Protein AF-A0A2U1NJF7-F1 (afdb_monomer_lite)

Organism: Artemisia annua (NCBI:txid35608)

Radius of gyration: 22.28 Å; chains: 1; bounding box: 37×36×73 Å

Secondary structure (DSSP, 8-state):
--TT-EETTEESS--S-HHHHHHHHHHHHHHHHHHS-GGG--HHHHHHHIIIIITHHHHHHHHHSPPPHHHHHHHHHHHHHHHHT--TT------SS--HHHHHHHHHHHHHHTT--------

Sequence (123 aa):
MDSKAKYLGLPSVYGKHKGEFFAFLLEKVLLKMQGWKQKLLSQAGREILIKSVIQAIPNYAMQCYLLPKNLLNKLMAYVRRFFWGGDSHELAKKGPHPSWLWSSILHGRDLLLQGVRWQVGNE

Foldseek 3Di:
DPQQDDDPNQRPDPDPPLVVSLVVLLVVLVVVLVVDPLVPDDLVRLVCCCVPPVVVSVVVVVVVDDDDPVSVVVSVVVSVCSSVSDPPDPDDDDPPDDDPVVVVVVVVVVCVVVVDPDDPDDD

Structure (mmCIF, N/CA/C/O backbone):
data_AF-A0A2U1NJF7-F1
#
_entry.id   AF-A0A2U1NJF7-F1
#
loop_
_atom_site.group_PDB
_atom_site.id
_atom_site.type_symbol
_atom_site.label_atom_id
_atom_site.label_alt_id
_atom_site.label_comp_id
_atom_site.label_asym_id
_atom_site.label_entity_id
_atom_site.label_seq_id
_atom_site.pdbx_PDB_ins_code
_atom_site.Cartn_x
_atom_site.Cartn_y
_atom_site.Cartn_z
_atom_site.occupancy
_atom_site.B_iso_or_equiv
_atom_site.auth_seq_id
_atom_site.auth_comp_id
_atom_site.auth_asym_id
_atom_site.auth_atom_id
_atom_site.pdbx_PDB_model_num
ATOM 1 N N . MET A 1 1 ? -15.162 10.317 29.263 1.00 44.97 1 MET A N 1
ATOM 2 C CA . MET A 1 1 ? -13.849 9.936 28.698 1.00 44.97 1 MET A CA 1
ATOM 3 C C . MET A 1 1 ? -13.900 10.197 27.209 1.00 44.97 1 MET A C 1
ATOM 5 O O . MET A 1 1 ? -14.846 9.755 26.571 1.00 44.97 1 MET A O 1
ATOM 9 N N . ASP A 1 2 ? -12.962 10.986 26.699 1.00 42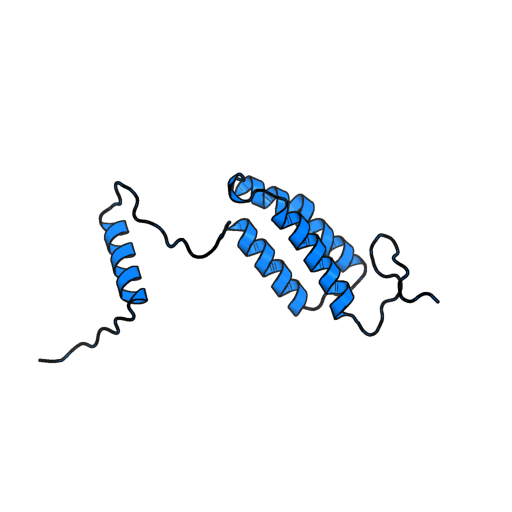.84 2 ASP A N 1
ATOM 10 C CA . ASP A 1 2 ? -12.996 11.501 25.332 1.00 42.84 2 ASP A CA 1
ATOM 11 C C . ASP A 1 2 ? -12.886 10.354 24.312 1.00 42.84 2 ASP A C 1
ATOM 13 O O . ASP A 1 2 ? -11.855 9.686 24.198 1.00 42.84 2 ASP A O 1
ATOM 17 N N . SER A 1 3 ? -13.972 10.087 23.58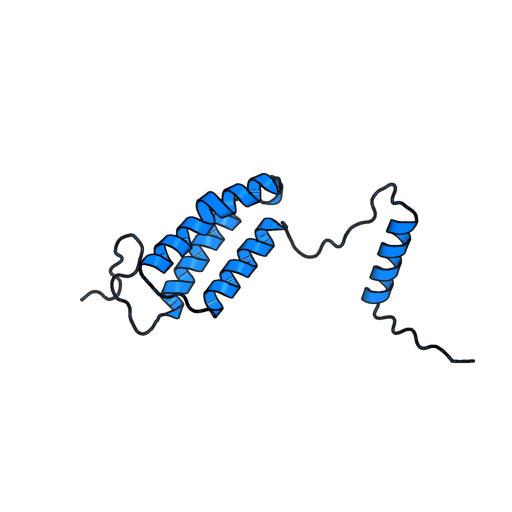6 1.00 53.56 3 SER A N 1
ATOM 18 C CA . SER A 1 3 ? -14.105 8.973 22.635 1.00 53.56 3 SER A CA 1
ATOM 19 C C . SER A 1 3 ? -13.161 9.071 21.426 1.00 53.56 3 SER A C 1
ATOM 21 O O . SER A 1 3 ? -13.129 8.160 20.601 1.00 53.56 3 SER A O 1
ATOM 23 N N . LYS A 1 4 ? -12.392 10.165 21.305 1.00 60.38 4 LYS A N 1
ATOM 24 C CA . LYS A 1 4 ? -11.433 10.435 20.220 1.00 60.38 4 LYS A CA 1
ATOM 25 C C . LYS A 1 4 ? -9.956 10.342 20.620 1.00 60.38 4 LYS A C 1
ATOM 27 O O . LYS A 1 4 ? -9.100 10.598 19.772 1.00 60.38 4 LYS A O 1
ATOM 32 N N . ALA A 1 5 ? -9.627 9.972 21.859 1.00 68.56 5 ALA A N 1
ATOM 33 C CA . ALA A 1 5 ? -8.232 9.858 22.282 1.00 68.56 5 ALA A CA 1
ATOM 34 C C . ALA A 1 5 ? -7.475 8.819 21.427 1.00 68.56 5 ALA A C 1
ATOM 36 O O . ALA A 1 5 ? -7.868 7.653 21.357 1.00 68.56 5 ALA A O 1
ATOM 37 N N . LYS A 1 6 ? -6.391 9.235 20.758 1.00 68.00 6 LYS A N 1
ATOM 38 C CA . LYS A 1 6 ? -5.489 8.353 19.997 1.00 68.00 6 LYS A CA 1
ATOM 39 C C . LYS A 1 6 ? -4.236 8.089 20.822 1.00 68.00 6 LYS A C 1
ATOM 41 O O . LYS A 1 6 ? -3.556 9.031 21.212 1.00 68.00 6 LYS A O 1
ATOM 46 N N . TYR A 1 7 ? -3.905 6.822 21.028 1.00 73.12 7 TYR A N 1
ATOM 47 C CA . TYR A 1 7 ? -2.657 6.393 21.640 1.00 73.12 7 TYR A CA 1
ATOM 48 C C . TYR A 1 7 ? -1.786 5.719 20.579 1.00 73.12 7 TYR A C 1
ATOM 50 O O . TYR A 1 7 ? -2.242 4.818 19.880 1.00 73.12 7 TYR A O 1
ATOM 58 N N . LEU A 1 8 ? -0.556 6.213 20.388 1.00 74.75 8 LEU A N 1
ATOM 59 C CA . LEU A 1 8 ? 0.378 5.715 19.361 1.00 74.75 8 LEU A CA 1
ATOM 60 C C . LEU A 1 8 ? -0.225 5.672 17.938 1.00 74.75 8 LEU A C 1
ATOM 62 O O . LEU A 1 8 ? 0.112 4.837 17.101 1.00 74.75 8 LEU A O 1
ATOM 66 N N . GLY A 1 9 ? -1.146 6.598 17.650 1.00 69.50 9 GLY A N 1
ATOM 67 C CA . GLY A 1 9 ? -1.835 6.689 16.361 1.00 69.50 9 GLY A CA 1
ATOM 68 C C . GLY A 1 9 ? -3.002 5.712 16.171 1.00 69.50 9 GLY A C 1
ATOM 69 O O . GLY A 1 9 ? -3.619 5.748 15.105 1.00 69.50 9 GLY A O 1
ATOM 70 N N . LEU A 1 10 ? -3.334 4.903 17.181 1.00 70.19 10 LEU A N 1
ATOM 71 C CA . LEU A 1 10 ? -4.499 4.020 17.219 1.00 70.19 10 LEU A CA 1
ATOM 72 C C . LEU A 1 10 ? -5.537 4.582 18.213 1.00 70.19 10 LEU A C 1
ATOM 74 O O . LEU A 1 10 ? -5.166 5.053 19.286 1.00 70.19 10 LEU A O 1
ATOM 78 N N . PRO A 1 11 ? -6.836 4.608 17.877 1.00 69.19 11 PRO A N 1
ATOM 79 C CA . PRO A 1 11 ? -7.890 4.945 18.831 1.00 69.19 11 PRO A CA 1
ATOM 80 C C . PRO A 1 11 ? -7.787 4.134 20.130 1.00 69.19 11 PRO A C 1
ATOM 82 O O . PRO A 1 11 ? -7.812 2.908 20.105 1.00 69.19 11 PRO A O 1
ATOM 85 N N . SER A 1 12 ? -7.689 4.840 21.257 1.00 65.88 12 SER A N 1
ATOM 86 C CA . SER A 1 12 ? -7.572 4.266 22.604 1.00 65.88 12 SER A CA 1
ATOM 87 C C . SER A 1 12 ? -8.851 3.527 23.023 1.00 65.88 12 SER A C 1
ATOM 89 O O . SER A 1 12 ? -8.807 2.546 23.759 1.00 65.88 12 S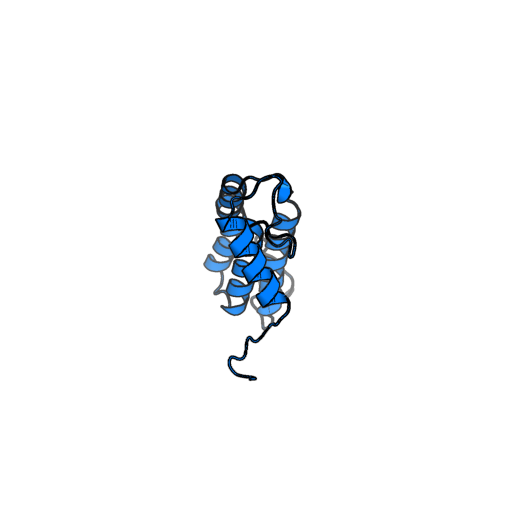ER A O 1
ATOM 91 N N . VAL A 1 13 ? -10.006 3.949 22.492 1.00 61.06 13 VAL A N 1
ATOM 92 C CA . VAL A 1 13 ? -11.304 3.324 22.765 1.00 61.06 13 VAL A CA 1
ATOM 93 C C . VAL A 1 13 ? -11.722 2.440 21.590 1.00 61.06 13 VAL A C 1
ATOM 95 O O . VAL A 1 13 ? -12.070 2.924 20.512 1.00 61.06 13 VAL A O 1
ATOM 98 N N . TYR A 1 14 ? -11.726 1.126 21.811 1.00 57.69 14 TYR A N 1
ATOM 99 C CA . TYR A 1 14 ? -12.257 0.139 20.871 1.00 57.69 14 TYR A CA 1
ATOM 100 C C . TYR A 1 14 ? -13.784 0.030 21.045 1.00 57.69 14 TYR A C 1
ATOM 102 O O . TYR A 1 14 ? -14.277 -0.695 21.905 1.00 57.69 14 TYR A O 1
ATOM 110 N N . GLY A 1 15 ? -14.538 0.822 20.274 1.00 61.66 15 GLY A N 1
ATOM 111 C CA . GLY A 1 15 ? -16.004 0.926 20.361 1.00 61.66 15 GLY A CA 1
ATOM 112 C C . GLY A 1 15 ? -16.780 0.202 19.246 1.00 61.66 15 GLY A C 1
ATOM 113 O O . GLY A 1 15 ? -16.229 -0.573 18.465 1.00 61.66 15 GLY A O 1
ATOM 114 N N . LYS A 1 16 ? -18.086 0.500 19.135 1.00 57.06 16 LYS A N 1
ATOM 115 C CA . LYS A 1 16 ? -19.027 -0.083 18.145 1.00 57.06 16 LYS A CA 1
ATOM 116 C C . LYS A 1 16 ? -18.632 0.160 16.671 1.00 57.06 16 LYS A C 1
ATOM 118 O O . LYS A 1 16 ? -19.059 -0.589 15.797 1.00 57.06 16 LYS A O 1
ATOM 123 N N . HIS A 1 17 ? -17.763 1.133 16.391 1.00 59.84 17 HIS A N 1
ATOM 124 C CA . HIS A 1 17 ? -17.358 1.553 15.042 1.00 59.84 17 HIS A CA 1
ATOM 125 C C . HIS A 1 17 ? -16.076 0.859 14.551 1.00 59.84 17 HIS A C 1
ATOM 127 O O . HIS A 1 17 ? -15.123 1.506 14.116 1.00 59.84 17 HIS A O 1
ATOM 133 N N . LYS A 1 18 ? -16.043 -0.483 14.585 1.00 62.88 18 LYS A N 1
ATOM 134 C CA . LYS A 1 18 ? -14.886 -1.270 14.105 1.00 62.88 18 LYS A CA 1
ATOM 135 C C . LYS A 1 18 ? -14.491 -0.890 12.670 1.00 62.88 18 LYS A C 1
ATOM 137 O O . LYS A 1 18 ? -13.310 -0.809 12.361 1.00 62.88 18 LYS A O 1
ATOM 142 N N . GLY A 1 19 ? -15.466 -0.606 11.802 1.00 63.62 19 GLY A N 1
ATOM 143 C CA . GLY A 1 19 ? -15.225 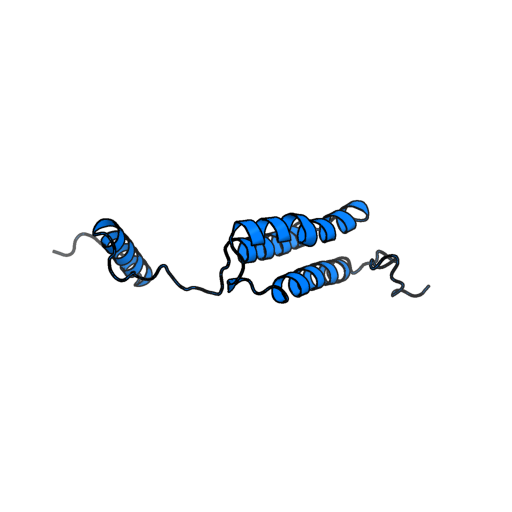-0.237 10.402 1.00 63.62 19 GLY A CA 1
ATOM 144 C C . GLY A 1 19 ? -14.442 1.067 10.209 1.00 63.62 19 GLY A C 1
ATOM 145 O O . GLY A 1 19 ? -13.573 1.118 9.343 1.00 63.62 19 GLY A O 1
ATOM 146 N N . GLU A 1 20 ? -14.692 2.090 11.028 1.00 66.44 20 GLU A N 1
ATOM 147 C CA . GLU A 1 20 ? -14.060 3.414 10.894 1.00 66.44 20 GLU A CA 1
ATOM 148 C C . GLU A 1 20 ? -12.586 3.396 11.315 1.00 66.44 20 GLU A C 1
ATOM 150 O O . GLU A 1 20 ? -11.734 3.962 10.630 1.00 66.44 20 GLU A O 1
ATOM 155 N N . PHE A 1 21 ? -12.260 2.662 12.386 1.00 67.06 21 PHE A N 1
ATOM 156 C CA . PHE A 1 21 ? -10.875 2.425 12.812 1.00 67.06 21 PHE A CA 1
ATOM 157 C C . PHE A 1 21 ? -10.041 1.817 11.677 1.00 67.06 21 PHE A C 1
ATOM 159 O O . PHE A 1 21 ? -8.914 2.227 11.396 1.00 67.06 21 PHE A O 1
ATOM 166 N N . PHE A 1 22 ? -10.619 0.830 10.998 1.00 73.69 22 PHE A N 1
ATOM 167 C CA . PHE A 1 22 ? -9.951 0.099 9.936 1.00 73.69 22 PHE A CA 1
ATOM 168 C C . PHE A 1 22 ? -9.924 0.862 8.604 1.00 73.69 22 PHE A C 1
ATOM 170 O O . PHE A 1 22 ? -8.980 0.699 7.827 1.00 73.69 22 PHE A O 1
ATOM 177 N N . ALA A 1 23 ? -10.901 1.739 8.358 1.00 79.88 23 ALA A N 1
ATOM 178 C CA . ALA A 1 23 ? -10.887 2.660 7.225 1.00 79.88 23 ALA A CA 1
ATOM 179 C C . ALA A 1 23 ? -9.679 3.609 7.288 1.00 79.88 23 ALA A C 1
ATOM 181 O O . ALA A 1 23 ? -8.996 3.786 6.282 1.00 79.88 23 ALA A O 1
ATOM 182 N N . PHE A 1 24 ? -9.340 4.112 8.479 1.00 80.69 24 PHE A N 1
ATOM 183 C CA . PHE A 1 24 ? -8.152 4.947 8.682 1.00 80.69 24 PHE A CA 1
ATOM 184 C C . PHE A 1 24 ? -6.835 4.222 8.341 1.00 80.69 24 PHE A C 1
ATOM 186 O O . PHE A 1 24 ? -5.923 4.816 7.764 1.00 80.69 24 PHE A O 1
ATOM 193 N N . LEU A 1 25 ? -6.715 2.924 8.657 1.00 83.25 25 LEU A N 1
ATOM 194 C CA . LEU A 1 25 ? -5.530 2.138 8.279 1.00 83.25 25 LEU A CA 1
ATOM 195 C C . LEU A 1 25 ? -5.410 1.980 6.760 1.00 83.25 25 LEU A C 1
ATOM 197 O O . LEU A 1 25 ? -4.314 2.125 6.216 1.00 83.25 25 LEU A O 1
ATOM 201 N N . LEU A 1 26 ? -6.526 1.704 6.079 1.00 85.00 26 LEU A N 1
ATOM 202 C CA . LEU A 1 26 ? -6.555 1.642 4.618 1.00 85.00 26 LEU A CA 1
ATOM 203 C C . LEU A 1 26 ? -6.154 2.978 3.997 1.00 85.00 26 LEU A C 1
ATOM 205 O O . LEU A 1 26 ? -5.331 2.997 3.088 1.00 85.00 26 LEU A O 1
ATOM 209 N N . GLU A 1 27 ? -6.696 4.083 4.500 1.00 88.25 27 GLU A N 1
ATOM 210 C CA . GLU A 1 27 ? -6.384 5.426 4.016 1.00 88.25 27 GLU A CA 1
ATOM 211 C C . GLU A 1 27 ? -4.890 5.741 4.150 1.00 88.25 27 GLU A C 1
ATOM 213 O O . GLU A 1 27 ? -4.255 6.162 3.185 1.00 88.25 27 GLU A O 1
ATOM 218 N N . LYS A 1 28 ? -4.283 5.439 5.305 1.00 87.38 28 LYS A N 1
ATOM 219 C CA . LYS A 1 28 ? -2.836 5.597 5.508 1.00 87.38 28 LYS A CA 1
ATOM 220 C C . LYS A 1 28 ? -2.003 4.810 4.500 1.00 87.38 28 LYS A C 1
ATOM 222 O O . LYS A 1 28 ? -1.023 5.339 3.975 1.00 87.38 28 LYS A O 1
ATOM 227 N N . VAL A 1 29 ? -2.368 3.552 4.251 1.00 88.88 29 VAL A N 1
ATOM 228 C CA . VAL A 1 29 ? -1.683 2.711 3.262 1.00 88.88 29 VAL A CA 1
ATOM 229 C C . VAL A 1 29 ? -1.831 3.315 1.868 1.00 88.88 29 VAL A C 1
ATOM 231 O O . VAL A 1 29 ? -0.835 3.483 1.169 1.00 88.88 29 VAL A O 1
ATOM 234 N N . LEU A 1 30 ? -3.044 3.713 1.484 1.00 87.62 30 LEU A N 1
ATOM 235 C CA . LEU A 1 30 ? -3.318 4.309 0.178 1.00 87.62 30 LEU A CA 1
ATOM 236 C C . LEU A 1 30 ? -2.542 5.604 -0.048 1.00 87.62 30 LEU A C 1
ATOM 238 O O . LEU A 1 30 ? -1.921 5.747 -1.096 1.00 87.62 30 LEU A O 1
ATOM 242 N N . LEU A 1 31 ? -2.504 6.501 0.938 1.00 89.62 31 LEU A N 1
ATOM 243 C CA . LEU A 1 31 ? -1.743 7.749 0.858 1.00 89.62 31 LEU A CA 1
ATOM 244 C C . LEU A 1 31 ? -0.248 7.489 0.632 1.00 89.62 31 LEU A C 1
ATOM 246 O O . LEU A 1 31 ? 0.381 8.157 -0.188 1.00 89.62 31 LEU A O 1
ATOM 250 N N . LYS A 1 32 ? 0.329 6.482 1.303 1.00 88.62 32 LYS A N 1
ATOM 251 C CA . LYS A 1 32 ? 1.728 6.082 1.073 1.00 88.62 32 LYS A CA 1
ATOM 252 C C . LYS A 1 32 ? 1.936 5.535 -0.339 1.00 88.62 32 LYS A C 1
ATOM 254 O O . LYS A 1 32 ? 2.888 5.930 -1.004 1.00 88.62 32 LYS A O 1
ATOM 259 N N . MET A 1 33 ? 1.030 4.681 -0.813 1.00 86.06 33 MET A N 1
ATOM 260 C CA . MET A 1 33 ? 1.120 4.065 -2.141 1.00 86.06 33 MET A CA 1
ATOM 261 C C . MET A 1 33 ? 0.897 5.056 -3.291 1.00 86.06 33 MET A C 1
ATOM 263 O O . MET A 1 33 ? 1.494 4.887 -4.353 1.00 86.06 33 MET A O 1
ATOM 267 N N . GLN A 1 34 ? 0.044 6.065 -3.095 1.00 83.56 34 GLN A N 1
ATOM 268 C CA . GLN A 1 34 ? -0.208 7.149 -4.052 1.00 83.56 34 GLN A CA 1
ATOM 269 C C . GLN A 1 34 ? 0.950 8.150 -4.106 1.00 83.56 34 GLN A C 1
ATOM 271 O O . GLN A 1 34 ? 1.263 8.661 -5.176 1.00 83.56 34 GLN A O 1
ATOM 276 N N . GLY A 1 35 ? 1.616 8.403 -2.973 1.00 83.38 35 GLY A N 1
ATOM 277 C CA . GLY A 1 35 ? 2.793 9.273 -2.921 1.00 83.38 35 GLY A CA 1
ATOM 278 C C . GLY A 1 35 ? 4.003 8.725 -3.687 1.00 83.38 35 GLY A C 1
ATOM 279 O O . GLY A 1 35 ? 4.913 9.476 -4.034 1.00 83.38 35 GLY A O 1
ATOM 280 N N . TRP A 1 36 ? 4.027 7.425 -3.987 1.00 85.06 36 TRP A N 1
ATOM 281 C CA . TRP A 1 36 ? 5.091 6.815 -4.776 1.00 85.06 36 TRP A CA 1
ATOM 282 C C . TRP A 1 36 ? 4.783 6.869 -6.271 1.00 85.06 36 TRP A C 1
ATOM 284 O O . TRP A 1 36 ? 3.741 6.402 -6.730 1.00 85.06 36 TRP A O 1
ATOM 294 N N . LYS A 1 37 ? 5.740 7.369 -7.063 1.00 73.06 37 LYS A N 1
ATOM 295 C CA . LYS A 1 37 ? 5.671 7.341 -8.530 1.00 73.06 37 LYS A CA 1
ATOM 296 C C . LYS A 1 37 ? 5.810 5.899 -9.038 1.00 73.06 37 LYS A C 1
ATOM 298 O O . LYS A 1 37 ? 6.896 5.467 -9.413 1.00 73.06 37 LYS A O 1
ATOM 303 N N . GLN A 1 38 ? 4.699 5.161 -9.080 1.00 70.31 38 GLN A N 1
ATOM 304 C CA . GLN A 1 38 ? 4.640 3.744 -9.477 1.00 70.31 38 GLN A CA 1
ATOM 305 C C . GLN A 1 38 ? 5.301 3.466 -10.835 1.00 70.31 38 GLN A C 1
ATOM 307 O O . GLN A 1 38 ? 5.951 2.433 -10.997 1.00 70.31 38 GLN A O 1
ATOM 312 N N . LYS A 1 39 ? 5.187 4.401 -11.788 1.00 70.31 39 LYS A N 1
ATOM 313 C CA . LYS A 1 39 ? 5.766 4.299 -13.141 1.00 70.31 39 LYS A CA 1
ATOM 314 C C . LYS A 1 39 ? 7.297 4.354 -13.176 1.00 70.31 39 LYS A C 1
ATOM 316 O O . LYS A 1 39 ? 7.878 3.898 -14.149 1.00 70.31 39 LYS A O 1
ATOM 321 N N . LEU A 1 40 ? 7.942 4.888 -12.136 1.00 78.62 40 LEU A N 1
ATOM 322 C CA . LEU A 1 40 ? 9.406 4.993 -12.056 1.00 78.62 40 LEU A CA 1
ATOM 323 C C . LEU A 1 40 ? 10.055 3.822 -11.310 1.00 78.62 40 LEU A C 1
ATOM 325 O O . LEU A 1 40 ? 11.276 3.708 -11.287 1.00 78.62 40 LEU A O 1
ATOM 329 N N . LEU A 1 41 ? 9.258 2.973 -10.662 1.00 83.31 41 LEU A N 1
ATOM 330 C CA . LEU A 1 41 ? 9.764 1.884 -9.836 1.00 83.31 41 LEU A CA 1
ATOM 331 C C . LEU A 1 41 ? 9.814 0.584 -10.635 1.00 83.31 41 LEU A C 1
ATOM 333 O O . LEU A 1 41 ? 8.807 0.165 -11.211 1.00 83.31 41 LEU A O 1
ATOM 337 N N . SER A 1 42 ? 10.966 -0.087 -10.587 1.00 88.44 42 SER A N 1
ATOM 338 C CA . SER A 1 42 ? 11.093 -1.474 -11.033 1.00 88.44 42 SER A CA 1
ATOM 339 C C . SER A 1 42 ? 10.224 -2.400 -10.176 1.00 88.44 42 SER A C 1
ATOM 341 O O . SER A 1 42 ? 9.847 -2.063 -9.049 1.00 88.44 42 SER A O 1
ATOM 343 N N . GLN A 1 43 ? 9.927 -3.599 -10.681 1.00 87.56 43 GLN A N 1
ATOM 344 C CA . GLN A 1 43 ? 9.141 -4.585 -9.934 1.00 87.56 43 GLN A CA 1
ATOM 345 C C . GLN A 1 43 ? 9.794 -4.941 -8.586 1.00 87.56 43 GLN A C 1
ATOM 347 O O . GLN A 1 43 ? 9.112 -4.956 -7.563 1.00 87.56 43 GLN A O 1
ATOM 352 N N . ALA A 1 44 ? 11.122 -5.099 -8.563 1.00 90.00 44 ALA A N 1
ATOM 353 C CA . ALA A 1 44 ? 11.889 -5.312 -7.335 1.00 90.00 44 ALA A CA 1
ATOM 354 C C . ALA A 1 44 ? 11.788 -4.118 -6.368 1.00 90.00 44 ALA A C 1
ATOM 356 O O . ALA A 1 44 ? 11.566 -4.299 -5.172 1.00 90.00 44 ALA A O 1
ATOM 357 N N . GLY A 1 45 ? 11.872 -2.883 -6.878 1.00 90.88 45 GLY A N 1
ATOM 358 C CA . GLY A 1 45 ? 11.708 -1.679 -6.059 1.00 90.88 45 GLY A CA 1
ATOM 359 C C . GLY A 1 45 ? 10.325 -1.601 -5.405 1.00 90.88 45 GLY A C 1
ATOM 360 O O . GLY A 1 45 ? 10.205 -1.258 -4.229 1.00 90.88 45 GLY A O 1
ATOM 361 N N . ARG A 1 46 ? 9.272 -1.989 -6.134 1.00 90.88 46 ARG A N 1
ATOM 362 C CA . ARG A 1 46 ? 7.909 -2.064 -5.588 1.00 90.88 46 ARG A CA 1
ATOM 363 C C . ARG A 1 46 ? 7.786 -3.122 -4.496 1.00 90.88 46 ARG A C 1
ATOM 365 O O . ARG A 1 46 ? 7.157 -2.854 -3.475 1.00 90.88 46 ARG A O 1
ATOM 372 N N . GLU A 1 47 ? 8.387 -4.293 -4.686 1.00 92.62 47 GLU A N 1
ATOM 373 C CA . GLU A 1 47 ? 8.386 -5.367 -3.688 1.00 92.62 47 GLU A CA 1
ATOM 374 C C . GLU A 1 47 ? 9.035 -4.928 -2.373 1.00 92.62 47 GLU A C 1
ATOM 376 O O . GLU A 1 47 ? 8.461 -5.121 -1.299 1.00 92.62 47 GLU A O 1
ATOM 381 N N . ILE A 1 48 ? 10.200 -4.280 -2.464 1.00 94.31 48 ILE A N 1
ATOM 382 C CA . ILE A 1 48 ? 10.928 -3.775 -1.298 1.00 94.31 48 ILE A CA 1
ATOM 383 C C . ILE A 1 48 ? 10.066 -2.765 -0.536 1.00 94.31 48 ILE A C 1
ATOM 385 O O . ILE A 1 48 ? 9.939 -2.874 0.683 1.00 94.31 48 ILE A O 1
ATOM 389 N N . LEU A 1 49 ? 9.413 -1.822 -1.224 1.00 92.81 49 LEU A N 1
ATOM 390 C CA . LEU A 1 49 ? 8.537 -0.831 -0.583 1.00 92.81 49 LEU A CA 1
ATOM 391 C C . LEU A 1 49 ? 7.311 -1.467 0.082 1.00 92.81 49 LEU A C 1
ATOM 393 O O . LEU A 1 49 ? 6.924 -1.067 1.184 1.00 92.81 49 LEU A O 1
ATOM 397 N N . ILE A 1 50 ? 6.715 -2.481 -0.554 1.00 93.31 50 ILE A N 1
ATOM 398 C CA . ILE A 1 50 ? 5.609 -3.236 0.040 1.00 93.31 50 ILE A CA 1
ATOM 399 C C . ILE A 1 50 ? 6.062 -3.8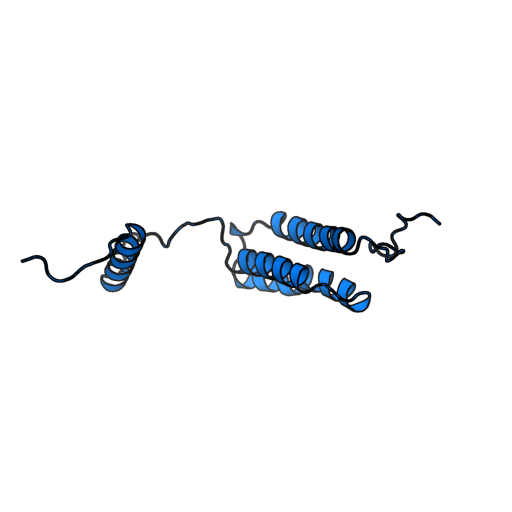87 1.351 1.00 93.31 50 ILE A C 1
ATOM 401 O O . ILE A 1 50 ? 5.412 -3.701 2.379 1.00 93.31 50 ILE A O 1
ATOM 405 N N . LYS A 1 51 ? 7.179 -4.620 1.327 1.00 93.56 51 LYS A N 1
ATOM 406 C CA . LYS A 1 51 ? 7.682 -5.368 2.488 1.00 93.56 51 LYS A CA 1
ATOM 407 C C . LYS A 1 51 ? 8.149 -4.455 3.622 1.00 93.56 51 LYS A C 1
ATOM 409 O O . LYS A 1 51 ? 7.844 -4.707 4.781 1.00 93.56 51 LYS A O 1
ATOM 414 N N . SER A 1 52 ? 8.869 -3.386 3.299 1.00 94.00 52 SER A N 1
ATOM 415 C CA . SER A 1 52 ? 9.470 -2.496 4.303 1.00 94.00 52 SER A CA 1
ATOM 416 C C . SER A 1 52 ? 8.477 -1.510 4.920 1.00 94.00 52 SER A C 1
ATOM 418 O O . SER A 1 52 ? 8.542 -1.253 6.119 1.00 94.00 52 SER A O 1
ATOM 420 N N . VAL A 1 53 ? 7.548 -0.960 4.131 1.00 92.19 53 VAL A N 1
ATOM 421 C CA . VAL A 1 53 ? 6.654 0.115 4.593 1.00 92.19 53 VAL A CA 1
ATOM 422 C C . VAL A 1 53 ? 5.213 -0.361 4.707 1.00 92.19 53 VAL A C 1
ATOM 424 O O . VAL A 1 53 ? 4.590 -0.196 5.756 1.00 92.19 53 VAL A O 1
ATOM 427 N N . ILE A 1 54 ? 4.658 -0.945 3.641 1.00 92.75 54 ILE A N 1
ATOM 428 C CA . ILE A 1 54 ? 3.227 -1.275 3.613 1.00 92.75 54 ILE A CA 1
ATOM 429 C C . ILE A 1 54 ? 2.894 -2.413 4.574 1.00 92.75 54 ILE A C 1
ATOM 431 O O . ILE A 1 54 ? 1.850 -2.353 5.210 1.00 92.75 54 ILE A O 1
ATOM 435 N N . GLN A 1 55 ? 3.768 -3.410 4.724 1.00 91.62 55 GLN A N 1
ATOM 436 C CA . GLN A 1 55 ? 3.554 -4.537 5.634 1.00 91.62 55 GLN A CA 1
ATOM 437 C C . GLN A 1 55 ? 3.668 -4.136 7.115 1.00 91.62 55 GLN A C 1
ATOM 439 O O . GLN A 1 55 ? 2.970 -4.709 7.950 1.00 91.62 55 GLN A O 1
ATOM 444 N N . ALA A 1 56 ? 4.477 -3.129 7.455 1.00 91.69 56 ALA A N 1
ATOM 445 C CA . ALA A 1 56 ? 4.683 -2.704 8.842 1.00 91.69 56 ALA A CA 1
ATOM 446 C C . ALA A 1 56 ? 3.406 -2.127 9.490 1.00 91.69 56 ALA A C 1
ATOM 448 O O . ALA A 1 56 ? 3.112 -2.408 10.651 1.00 91.69 56 ALA A O 1
ATOM 449 N N . ILE A 1 57 ? 2.611 -1.371 8.724 1.00 88.19 57 ILE A N 1
ATOM 450 C CA . ILE A 1 57 ? 1.380 -0.710 9.193 1.00 88.19 57 ILE A CA 1
ATOM 451 C C . ILE A 1 57 ? 0.314 -1.711 9.693 1.00 88.19 57 ILE A C 1
ATOM 453 O O . ILE A 1 57 ? -0.106 -1.602 10.848 1.00 88.19 57 ILE A O 1
ATOM 457 N N . PRO A 1 58 ? -0.152 -2.686 8.883 1.00 87.62 58 PRO A N 1
ATOM 458 C CA . PRO A 1 58 ? -1.107 -3.685 9.337 1.00 87.62 58 PRO A CA 1
ATOM 459 C C . PRO A 1 58 ? -0.485 -4.626 10.368 1.00 87.62 58 PRO A C 1
ATOM 461 O O . PRO A 1 58 ? -1.214 -5.086 11.237 1.00 87.62 58 PRO A O 1
ATOM 464 N N . ASN A 1 59 ? 0.829 -4.893 10.324 1.00 89.50 59 ASN A N 1
ATOM 465 C CA . ASN A 1 59 ? 1.479 -5.756 11.312 1.00 89.50 59 ASN A CA 1
ATOM 466 C C . ASN A 1 59 ? 1.381 -5.172 12.726 1.00 89.50 59 ASN A C 1
ATOM 468 O O . ASN A 1 59 ? 1.013 -5.883 13.655 1.00 89.50 59 ASN A O 1
ATOM 472 N N . TYR A 1 60 ? 1.606 -3.865 12.875 1.00 87.75 60 TYR A N 1
ATOM 473 C CA . TYR A 1 60 ? 1.396 -3.179 14.149 1.00 87.75 60 TYR A CA 1
ATOM 474 C C . TYR A 1 60 ? -0.074 -3.231 14.595 1.00 87.75 60 TYR A C 1
ATOM 476 O O . TYR A 1 60 ? -0.373 -3.581 15.733 1.00 87.75 60 TYR A O 1
ATOM 484 N N . ALA A 1 61 ? -1.015 -2.967 13.683 1.00 85.19 61 ALA A N 1
ATOM 485 C CA . ALA A 1 61 ? -2.439 -3.027 14.007 1.00 85.19 61 ALA A CA 1
ATOM 486 C C . ALA A 1 61 ? -2.913 -4.439 14.403 1.00 85.19 61 ALA A C 1
ATOM 488 O O . ALA A 1 61 ? -3.771 -4.558 15.273 1.00 85.19 61 ALA A O 1
ATOM 489 N N . MET A 1 62 ? -2.350 -5.492 13.797 1.00 85.19 62 MET A N 1
ATOM 490 C CA . MET A 1 62 ? -2.660 -6.894 14.106 1.00 85.19 62 MET A CA 1
ATOM 491 C C . MET A 1 62 ? -2.173 -7.325 15.490 1.00 85.19 62 MET A C 1
ATOM 493 O O . MET A 1 62 ? -2.810 -8.170 16.111 1.00 85.19 62 MET A O 1
ATOM 497 N N . GLN A 1 63 ? -1.079 -6.739 15.989 1.00 85.69 63 GLN A N 1
ATOM 498 C CA . GLN A 1 63 ? -0.594 -7.005 17.348 1.00 85.69 63 GLN A CA 1
ATOM 499 C C . GLN A 1 63 ? -1.561 -6.479 18.415 1.00 85.69 63 GLN A C 1
ATOM 501 O O . GLN A 1 63 ? -1.673 -7.068 19.485 1.00 85.69 63 GLN A O 1
ATOM 506 N N . CYS A 1 64 ? -2.278 -5.391 18.123 1.00 82.38 64 CYS A N 1
ATOM 507 C CA . CYS A 1 64 ? -3.225 -4.787 19.058 1.00 82.38 64 CYS A CA 1
ATOM 508 C C . CYS A 1 64 ? -4.676 -5.256 18.842 1.00 82.38 64 CYS A C 1
ATOM 510 O O . CYS A 1 64 ? -5.459 -5.254 19.790 1.00 82.38 64 CYS A O 1
ATOM 512 N N . TYR A 1 65 ? -5.060 -5.633 17.614 1.00 80.56 65 TYR A N 1
ATOM 513 C CA . TYR A 1 65 ? -6.454 -5.906 17.248 1.00 80.56 65 TYR A CA 1
ATOM 514 C C . TYR A 1 65 ? -6.605 -7.006 16.192 1.00 80.56 65 TYR A C 1
ATOM 516 O O . TYR A 1 65 ? -5.838 -7.101 15.237 1.00 80.56 65 TYR A O 1
ATOM 524 N N . LEU A 1 66 ? -7.703 -7.764 16.274 1.00 81.75 66 LEU A N 1
ATOM 525 C CA . LEU A 1 66 ? -8.100 -8.688 15.211 1.00 81.75 66 LEU A CA 1
ATOM 526 C C . LEU A 1 66 ? -8.695 -7.927 14.011 1.00 81.75 66 LEU A C 1
ATOM 528 O O . LEU A 1 66 ? -9.711 -7.236 14.144 1.00 81.75 66 LEU A O 1
ATOM 532 N N . LEU A 1 67 ? -8.092 -8.083 12.826 1.00 80.38 67 LEU A N 1
ATOM 533 C CA . LEU A 1 67 ? -8.565 -7.448 11.591 1.00 80.38 67 LEU A CA 1
ATOM 534 C C . LEU A 1 67 ? -9.739 -8.222 10.954 1.00 80.38 67 LEU A C 1
ATOM 536 O O . LEU A 1 67 ? -9.654 -9.440 10.778 1.00 80.38 67 LEU A O 1
ATOM 540 N N . PRO A 1 68 ? -10.815 -7.544 10.509 1.00 84.00 68 PRO A N 1
ATOM 541 C CA . PRO A 1 68 ? -11.869 -8.169 9.718 1.00 84.00 68 PRO A CA 1
ATOM 542 C C . PRO A 1 68 ? -11.339 -8.660 8.365 1.00 84.00 68 PRO A C 1
ATOM 544 O O . PRO A 1 68 ? -10.650 -7.926 7.654 1.00 84.00 68 PRO A O 1
ATOM 547 N N . LYS A 1 69 ? -11.749 -9.861 7.939 1.00 84.69 69 LYS A N 1
ATOM 548 C CA . LYS A 1 69 ? -11.327 -10.458 6.654 1.00 84.69 69 LYS A CA 1
ATOM 549 C C . LYS A 1 69 ? -11.601 -9.547 5.450 1.00 84.69 69 LYS A C 1
ATOM 551 O O . LYS A 1 69 ? -10.758 -9.408 4.571 1.00 84.69 69 LYS A O 1
ATOM 556 N N . ASN A 1 70 ? -12.748 -8.865 5.443 1.00 84.50 70 ASN A N 1
ATOM 557 C CA . ASN A 1 70 ? -13.130 -7.943 4.368 1.00 84.50 70 ASN A CA 1
ATOM 558 C C . ASN A 1 70 ? -12.130 -6.791 4.203 1.00 84.50 70 ASN A C 1
ATOM 560 O O . ASN A 1 70 ? -11.860 -6.356 3.085 1.00 84.50 70 ASN A O 1
ATOM 564 N N . LEU A 1 71 ? -11.565 -6.308 5.312 1.00 83.25 71 LEU A N 1
ATOM 565 C CA . LEU A 1 71 ? -10.552 -5.261 5.294 1.00 83.25 71 LEU A CA 1
ATOM 566 C C . LEU A 1 71 ? -9.242 -5.776 4.709 1.00 83.25 71 LEU A C 1
ATOM 568 O O . LEU A 1 71 ? -8.665 -5.138 3.830 1.00 83.25 71 LEU A O 1
ATOM 572 N N . LEU A 1 72 ? -8.798 -6.940 5.185 1.00 86.25 72 LEU A N 1
ATOM 573 C CA . LEU A 1 72 ? -7.574 -7.572 4.714 1.00 86.25 72 LEU A CA 1
ATOM 574 C C . LEU A 1 72 ? -7.646 -7.834 3.205 1.00 86.25 72 LEU A C 1
ATOM 576 O O . LEU A 1 72 ? -6.695 -7.546 2.485 1.00 86.25 72 LEU A O 1
ATOM 580 N N . ASN A 1 73 ? -8.801 -8.279 2.708 1.00 89.12 73 ASN A N 1
ATOM 581 C CA . ASN A 1 73 ? -9.035 -8.476 1.278 1.00 89.12 73 ASN A CA 1
ATOM 582 C C . ASN A 1 73 ? -8.895 -7.174 0.478 1.00 89.12 73 ASN A C 1
ATOM 584 O O . ASN A 1 73 ? -8.235 -7.170 -0.562 1.00 89.12 73 ASN A O 1
ATOM 588 N N . LYS A 1 74 ? -9.452 -6.058 0.972 1.00 88.88 74 LYS A N 1
ATOM 589 C CA . LYS A 1 74 ? -9.284 -4.737 0.340 1.00 88.88 74 LYS A CA 1
ATOM 590 C C . LYS A 1 74 ? -7.818 -4.300 0.333 1.00 88.88 74 LYS A C 1
ATOM 592 O O . LYS A 1 74 ? -7.315 -3.880 -0.704 1.00 88.88 74 LYS A O 1
ATOM 597 N N . LEU A 1 75 ? -7.117 -4.449 1.457 1.00 89.06 75 LEU A N 1
ATOM 598 C CA . LEU A 1 75 ? -5.693 -4.124 1.573 1.00 89.06 75 LEU A CA 1
ATOM 599 C C . LEU A 1 75 ? -4.846 -4.938 0.582 1.00 89.06 75 LEU A C 1
ATOM 601 O O . LEU A 1 75 ? -4.049 -4.373 -0.165 1.00 89.06 75 LEU A O 1
ATOM 605 N N . MET A 1 76 ? -5.060 -6.255 0.530 1.00 89.50 76 MET A N 1
ATOM 606 C CA . MET A 1 76 ? -4.373 -7.143 -0.407 1.00 89.50 76 MET A CA 1
ATOM 607 C C . MET A 1 76 ? -4.652 -6.765 -1.863 1.00 89.50 76 MET A C 1
ATOM 609 O O . MET A 1 76 ? -3.736 -6.806 -2.682 1.00 89.50 76 MET A O 1
ATOM 613 N N . ALA A 1 77 ? -5.883 -6.371 -2.200 1.00 89.44 77 ALA A N 1
ATOM 614 C CA . ALA A 1 77 ? -6.218 -5.916 -3.547 1.00 89.44 77 ALA A CA 1
ATOM 615 C C . ALA A 1 77 ? -5.404 -4.672 -3.949 1.00 89.44 77 ALA A C 1
ATOM 617 O O . ALA A 1 77 ? -4.856 -4.633 -5.052 1.00 89.44 77 ALA A O 1
ATOM 618 N N . TYR A 1 78 ? -5.244 -3.699 -3.045 1.00 88.56 78 TYR A N 1
ATOM 619 C CA . TYR A 1 78 ? -4.407 -2.522 -3.298 1.00 88.56 78 TYR A CA 1
ATOM 620 C C . TYR A 1 78 ? -2.927 -2.875 -3.460 1.00 88.56 78 TYR A C 1
ATOM 622 O O . TYR A 1 78 ? -2.300 -2.429 -4.421 1.00 88.56 78 TYR A O 1
ATOM 630 N N . VAL A 1 79 ? -2.382 -3.722 -2.579 1.00 90.12 79 VAL A N 1
ATOM 631 C CA . VAL A 1 79 ? -0.989 -4.197 -2.669 1.00 90.12 79 VAL A CA 1
ATOM 632 C C . VAL A 1 79 ? -0.731 -4.915 -3.992 1.00 90.12 79 VAL A C 1
ATOM 634 O O . VAL A 1 79 ? 0.258 -4.622 -4.660 1.00 90.12 79 VAL A O 1
ATOM 637 N N . ARG A 1 80 ? -1.640 -5.801 -4.419 1.00 89.81 80 ARG A N 1
ATOM 638 C CA . ARG A 1 80 ? -1.538 -6.494 -5.713 1.00 89.81 80 ARG A CA 1
ATOM 639 C C . ARG A 1 8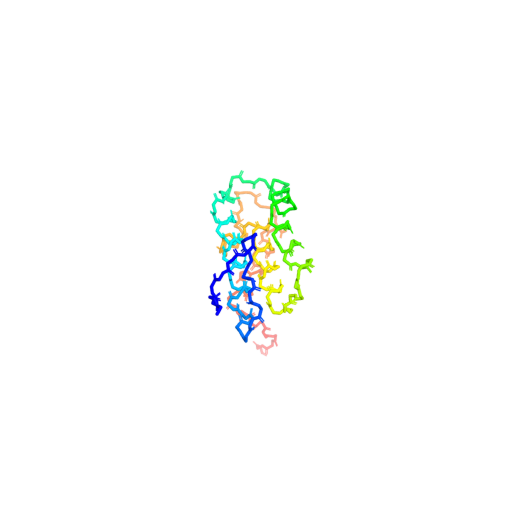0 ? -1.543 -5.510 -6.876 1.00 89.81 80 ARG A C 1
ATOM 641 O O . ARG A 1 80 ? -0.688 -5.611 -7.750 1.00 89.81 80 ARG A O 1
ATOM 648 N N . ARG A 1 81 ? -2.469 -4.546 -6.878 1.00 87.06 81 ARG A N 1
ATOM 649 C CA . ARG A 1 81 ? -2.554 -3.533 -7.939 1.00 87.06 81 ARG A CA 1
ATOM 650 C C . ARG A 1 81 ? -1.262 -2.724 -8.047 1.00 87.06 81 ARG A C 1
ATOM 652 O O . ARG A 1 81 ? -0.769 -2.514 -9.151 1.00 87.06 81 ARG A O 1
ATOM 659 N N . PHE A 1 82 ? -0.698 -2.323 -6.909 1.00 87.31 82 PHE A N 1
ATOM 660 C CA . PHE A 1 82 ? 0.574 -1.607 -6.855 1.00 87.31 82 PHE A CA 1
ATOM 661 C C . PHE A 1 82 ? 1.744 -2.454 -7.351 1.00 87.31 82 PHE A C 1
ATOM 663 O O . PHE A 1 82 ? 2.528 -1.976 -8.162 1.00 87.31 82 PHE A O 1
ATOM 670 N N . PHE A 1 83 ? 1.854 -3.708 -6.900 1.00 88.88 83 PHE A N 1
ATOM 671 C CA . PHE A 1 83 ? 2.939 -4.609 -7.291 1.00 88.88 83 PHE A CA 1
ATOM 672 C C . PHE A 1 83 ? 2.996 -4.789 -8.813 1.00 88.88 83 PHE A C 1
ATOM 674 O O . PHE A 1 83 ? 4.030 -4.533 -9.435 1.00 88.88 83 PHE A O 1
ATOM 681 N N . TRP A 1 84 ? 1.855 -5.122 -9.421 1.00 85.94 84 TRP A N 1
ATOM 682 C CA . TRP A 1 84 ? 1.747 -5.309 -10.868 1.00 85.94 84 TRP A CA 1
ATOM 683 C C . TRP A 1 84 ? 1.801 -3.991 -11.660 1.00 85.94 84 TRP A C 1
ATOM 685 O O . TRP A 1 84 ? 2.086 -4.011 -12.851 1.00 85.94 84 TRP A O 1
ATOM 695 N N . GLY A 1 85 ? 1.617 -2.834 -11.012 1.00 75.62 85 GLY A N 1
ATOM 696 C CA . GLY A 1 85 ? 1.728 -1.514 -11.650 1.00 75.62 85 GLY A CA 1
ATOM 697 C C . GLY A 1 85 ? 0.597 -1.180 -12.601 1.00 75.62 85 GLY A C 1
ATOM 698 O O . GLY A 1 85 ? 0.818 -0.465 -13.574 1.00 75.62 85 GLY A O 1
ATOM 699 N N . GLY A 1 86 ? -0.591 -1.721 -12.340 1.00 63.78 86 GLY A N 1
ATOM 700 C CA . GLY A 1 86 ? -1.763 -1.461 -13.157 1.00 63.78 86 GLY A CA 1
ATOM 701 C C . GLY A 1 86 ? -2.317 -0.066 -12.893 1.00 63.78 86 GLY A C 1
ATOM 702 O O . GLY A 1 86 ? -3.224 0.085 -12.071 1.00 63.78 86 GLY A O 1
ATOM 703 N N . ASP A 1 87 ? -1.819 0.930 -13.623 1.00 56.28 87 ASP A N 1
ATOM 704 C CA . ASP A 1 87 ? -2.733 1.937 -14.154 1.00 56.28 87 ASP A CA 1
ATOM 705 C C . ASP A 1 87 ? -3.593 1.230 -15.210 1.00 56.28 87 ASP A C 1
ATOM 707 O O . ASP A 1 87 ? -3.087 0.610 -16.141 1.00 56.28 87 ASP A O 1
ATOM 711 N N . SER A 1 88 ? -4.898 1.239 -14.954 1.00 50.16 88 SER A N 1
ATOM 712 C CA . SER A 1 88 ? -6.010 0.873 -15.835 1.00 50.16 88 SER A CA 1
ATOM 713 C C . SER A 1 88 ? -5.658 0.407 -17.256 1.00 50.16 88 SER A C 1
ATOM 715 O O . SER A 1 88 ? -5.302 1.210 -18.110 1.00 50.16 88 SER A O 1
ATOM 717 N N . HIS A 1 89 ? -5.936 -0.871 -17.527 1.00 48.69 89 HIS A N 1
ATOM 718 C CA . HIS A 1 89 ? -6.486 -1.330 -18.807 1.00 48.69 89 HIS A CA 1
ATOM 719 C C . HIS A 1 89 ? -5.691 -1.049 -20.094 1.00 48.69 89 HIS A C 1
ATOM 721 O O . HIS A 1 89 ? -6.251 -1.169 -21.183 1.00 48.69 89 HIS A O 1
ATOM 727 N N . GLU A 1 90 ? -4.391 -0.762 -20.029 1.00 54.78 90 GLU A N 1
ATOM 728 C CA . GLU A 1 90 ? -3.559 -0.892 -21.223 1.00 54.78 90 GLU A CA 1
ATOM 729 C C . GLU A 1 90 ? -3.312 -2.380 -21.474 1.00 54.78 90 GLU A C 1
ATOM 731 O O . GLU A 1 90 ? -2.366 -2.988 -20.973 1.00 54.78 90 GLU A O 1
ATOM 736 N N . LEU A 1 91 ? -4.233 -2.985 -22.226 1.00 65.69 91 LEU A N 1
ATOM 737 C CA . LEU A 1 91 ? -4.044 -4.299 -22.820 1.00 65.69 91 LEU A CA 1
ATOM 738 C C . LEU A 1 91 ? -2.675 -4.342 -23.501 1.00 65.69 91 LEU A C 1
ATOM 740 O O . LEU A 1 91 ? -2.247 -3.345 -24.083 1.00 65.69 91 LEU A O 1
ATOM 744 N N . ALA A 1 92 ? -2.010 -5.500 -23.454 1.00 69.31 92 ALA A N 1
ATOM 745 C CA . ALA A 1 92 ? -0.724 -5.690 -24.117 1.00 69.31 92 ALA A CA 1
ATOM 746 C C . ALA A 1 92 ? -0.798 -5.149 -25.555 1.00 69.31 92 ALA A C 1
ATOM 748 O O . ALA A 1 92 ? -1.576 -5.656 -26.374 1.00 69.31 92 ALA A O 1
ATOM 749 N N . LYS A 1 93 ? -0.050 -4.074 -25.823 1.00 71.62 93 LYS A N 1
ATOM 750 C CA . LYS A 1 93 ? 0.001 -3.423 -27.131 1.00 71.62 93 LYS A CA 1
ATOM 751 C C . LYS A 1 93 ? 0.941 -4.215 -28.032 1.00 71.62 93 LYS A C 1
ATOM 753 O O . LYS A 1 93 ? 1.953 -4.757 -27.583 1.00 71.62 93 LYS A O 1
ATOM 758 N N . LYS A 1 94 ? 0.601 -4.286 -29.317 1.00 76.62 94 LYS A N 1
ATOM 759 C CA . LYS A 1 94 ? 1.474 -4.864 -30.336 1.00 76.62 94 LYS A CA 1
ATOM 760 C C . LYS A 1 94 ? 2.708 -3.959 -30.457 1.00 76.62 94 LYS A C 1
ATOM 762 O O . LYS A 1 94 ? 2.572 -2.791 -30.808 1.00 76.62 94 LYS A O 1
ATOM 767 N N . GLY A 1 95 ? 3.885 -4.468 -30.091 1.00 78.44 95 GLY A N 1
ATOM 768 C CA . GLY A 1 95 ? 5.153 -3.757 -30.294 1.00 78.44 95 GLY A CA 1
ATOM 769 C C . GLY A 1 95 ? 5.494 -3.612 -31.787 1.00 78.44 95 GLY A C 1
ATOM 770 O O . GLY A 1 95 ? 4.780 -4.169 -32.620 1.00 78.44 95 GLY A O 1
ATOM 771 N N . PRO A 1 96 ? 6.587 -2.912 -32.144 1.00 79.50 96 PRO A N 1
ATOM 772 C CA . PRO A 1 96 ? 6.946 -2.667 -33.545 1.00 79.50 96 PRO A CA 1
ATOM 773 C C . PRO A 1 96 ? 7.201 -3.956 -34.344 1.00 79.50 96 PRO A C 1
ATOM 775 O O . PRO A 1 96 ? 6.840 -4.040 -35.514 1.00 79.50 96 PRO A O 1
ATOM 778 N N . HIS A 1 97 ? 7.763 -4.985 -33.697 1.00 82.06 97 HIS A N 1
ATOM 779 C CA . HIS A 1 97 ? 8.085 -6.274 -34.320 1.00 82.06 97 HIS A CA 1
ATOM 780 C C . HIS A 1 97 ? 7.685 -7.447 -33.412 1.00 82.06 97 HIS A C 1
ATOM 782 O O . HIS A 1 97 ? 8.521 -8.016 -32.711 1.00 82.06 97 HIS A O 1
ATOM 788 N N . PRO A 1 98 ? 6.397 -7.807 -33.358 1.00 84.19 98 PRO A N 1
ATOM 789 C CA . PRO A 1 98 ? 5.947 -8.977 -32.622 1.00 84.19 98 PRO A CA 1
ATOM 790 C C . PRO A 1 98 ? 6.213 -10.242 -33.439 1.00 84.19 98 PRO A C 1
ATOM 792 O O . PRO A 1 98 ? 6.106 -10.242 -34.666 1.00 84.19 98 PRO A O 1
ATOM 795 N N . SER A 1 99 ? 6.477 -11.354 -32.759 1.00 89.38 99 SER A N 1
ATOM 796 C CA . SER A 1 99 ? 6.487 -12.657 -33.421 1.00 89.38 99 SER A CA 1
ATOM 797 C C . SER A 1 99 ? 5.105 -12.984 -34.002 1.00 89.38 99 SER A C 1
ATOM 799 O O . SER A 1 99 ? 4.072 -12.461 -33.563 1.00 89.38 99 SER A O 1
ATOM 801 N N . TRP A 1 100 ? 5.073 -13.885 -34.983 1.00 89.56 100 TRP A N 1
ATOM 802 C CA . TRP A 1 100 ? 3.827 -14.403 -35.554 1.00 89.56 100 TRP A CA 1
ATOM 803 C C . TRP A 1 100 ? 2.931 -15.034 -34.486 1.00 89.56 100 TRP A C 1
ATOM 805 O O . TRP A 1 100 ? 1.735 -14.757 -34.442 1.00 89.56 100 TRP A O 1
ATOM 815 N N . LEU A 1 101 ? 3.531 -15.790 -33.562 1.00 90.00 101 LEU A N 1
ATOM 816 C CA . LEU A 1 101 ? 2.831 -16.385 -32.426 1.00 90.00 101 LEU A CA 1
ATOM 817 C C . LEU A 1 101 ? 2.186 -15.314 -31.537 1.00 90.00 101 LEU A C 1
ATOM 819 O O . LEU A 1 101 ? 1.008 -15.408 -31.204 1.00 90.00 101 LEU A O 1
ATOM 823 N N . TRP A 1 102 ? 2.929 -14.259 -31.194 1.00 87.00 102 TRP A N 1
ATOM 824 C CA . TRP A 1 102 ? 2.396 -13.179 -30.367 1.00 87.00 102 TRP A CA 1
ATOM 825 C C . TRP A 1 102 ? 1.300 -12.384 -31.087 1.00 87.00 102 TRP A C 1
ATOM 827 O O . TRP A 1 102 ? 0.295 -12.025 -30.482 1.00 87.00 102 TRP A O 1
ATOM 837 N N . SER A 1 103 ? 1.444 -12.167 -32.397 1.00 88.31 103 SER A N 1
ATOM 838 C CA . SER A 1 103 ? 0.404 -11.539 -33.222 1.00 88.31 103 SER A CA 1
ATOM 839 C C . SER A 1 103 ? -0.874 -12.377 -33.279 1.00 88.31 103 SER A C 1
ATOM 841 O O . SER A 1 103 ? -1.961 -11.814 -33.190 1.00 88.31 103 SER A O 1
ATOM 843 N N . SER A 1 104 ? -0.747 -13.703 -33.383 1.00 89.88 104 SER A N 1
ATOM 844 C CA . SER A 1 104 ? -1.877 -14.636 -33.362 1.00 89.88 104 SER A CA 1
ATOM 845 C C . SER A 1 104 ? -2.608 -14.607 -32.015 1.00 89.88 104 SER A C 1
ATOM 847 O O . SER A 1 104 ? -3.831 -14.489 -31.985 1.00 89.88 104 SER A O 1
ATOM 849 N N . ILE A 1 105 ? -1.868 -14.601 -30.900 1.00 89.50 105 ILE A N 1
ATOM 850 C CA . ILE A 1 105 ? -2.440 -14.495 -29.548 1.00 89.50 105 ILE A CA 1
ATOM 851 C C . ILE A 1 105 ? -3.188 -13.168 -29.360 1.00 89.50 105 ILE A C 1
ATOM 853 O O . ILE A 1 105 ? -4.309 -13.161 -28.849 1.00 89.50 105 ILE A O 1
ATOM 857 N N . LEU A 1 106 ? -2.597 -12.043 -29.780 1.00 87.88 106 LEU A N 1
ATOM 858 C CA . LEU A 1 106 ? -3.253 -10.735 -29.691 1.00 87.88 106 LEU A CA 1
ATOM 859 C C . LEU A 1 106 ? -4.531 -10.690 -30.537 1.00 87.88 106 LEU A C 1
ATOM 861 O O . LEU A 1 106 ? -5.556 -10.224 -30.051 1.00 87.88 106 LEU A O 1
ATOM 865 N N . HIS A 1 107 ? -4.494 -11.246 -31.748 1.00 86.25 107 HIS A N 1
ATOM 866 C CA . HIS A 1 107 ? -5.667 -11.336 -32.612 1.00 86.25 107 HIS A CA 1
ATOM 867 C C . HIS A 1 107 ? -6.783 -12.190 -31.989 1.00 86.25 107 HIS A C 1
ATOM 869 O O . HIS A 1 107 ? -7.932 -11.761 -31.947 1.00 86.25 107 HIS A O 1
ATOM 875 N N . GLY A 1 108 ? -6.448 -13.355 -31.422 1.00 87.25 108 GLY A N 1
ATOM 876 C CA . GLY A 1 108 ? -7.414 -14.203 -30.716 1.00 87.25 108 GLY A CA 1
ATOM 877 C C . GLY A 1 108 ? -8.051 -13.502 -29.512 1.00 87.25 108 GLY A C 1
ATOM 878 O O . GLY A 1 108 ? -9.264 -13.561 -29.326 1.00 87.25 108 GLY A O 1
ATOM 879 N N . ARG A 1 109 ? -7.257 -12.768 -28.724 1.00 86.38 109 ARG A N 1
ATOM 880 C CA . ARG A 1 109 ? -7.769 -11.924 -27.634 1.00 86.38 109 ARG A CA 1
ATOM 881 C C . ARG A 1 109 ? -8.744 -10.865 -28.150 1.00 86.38 109 ARG A C 1
ATOM 883 O O . ARG A 1 109 ? -9.786 -10.659 -27.534 1.00 86.38 109 ARG A O 1
ATOM 890 N N . ASP A 1 110 ? -8.404 -10.184 -29.239 1.00 85.56 110 ASP A N 1
ATOM 891 C CA . ASP A 1 110 ? -9.233 -9.111 -29.791 1.00 85.56 110 ASP A CA 1
ATOM 892 C C . ASP A 1 110 ? -10.590 -9.650 -30.280 1.00 85.56 110 ASP A C 1
ATOM 894 O O . ASP A 1 110 ? -11.618 -9.022 -30.034 1.00 85.56 110 ASP A O 1
ATOM 898 N N . LEU A 1 111 ? -10.623 -10.862 -30.846 1.00 86.12 111 LEU A N 1
ATOM 899 C CA . LEU A 1 111 ? -11.865 -11.563 -31.206 1.00 86.12 111 LEU A CA 1
ATOM 900 C C . LEU A 1 111 ? -12.727 -11.913 -29.982 1.00 86.12 111 LEU A C 1
ATOM 902 O O . LEU A 1 111 ? -13.949 -11.753 -30.011 1.00 86.12 111 LEU A O 1
ATOM 906 N N . LEU A 1 112 ? -12.102 -12.348 -28.882 1.00 84.94 112 LEU A N 1
ATOM 907 C CA . LEU A 1 112 ? -12.806 -12.618 -27.622 1.00 84.94 112 LEU A CA 1
ATOM 908 C C . LEU A 1 112 ? -13.409 -11.339 -27.024 1.00 84.94 112 LEU A C 1
ATOM 910 O O . LEU A 1 112 ? -14.529 -11.368 -26.517 1.00 84.94 112 LEU A O 1
ATOM 914 N N . LEU A 1 113 ? -12.697 -10.210 -27.113 1.00 80.19 113 LEU A N 1
ATOM 915 C CA . LEU A 1 113 ? -13.196 -8.904 -26.665 1.00 80.19 113 LEU A CA 1
ATOM 916 C C . LEU A 1 113 ? -14.347 -8.385 -27.532 1.00 80.19 113 LEU A C 1
ATOM 918 O O . LEU A 1 113 ? -15.253 -7.740 -27.012 1.00 80.19 113 LEU A O 1
ATOM 922 N N . GLN A 1 114 ? -14.342 -8.696 -28.829 1.00 81.50 114 GLN A N 1
ATOM 923 C CA . GLN A 1 114 ? -15.450 -8.405 -29.744 1.00 81.50 114 GLN A CA 1
ATOM 924 C C . GLN A 1 114 ? -16.685 -9.284 -29.488 1.00 81.50 114 GLN A C 1
ATOM 926 O O . GLN A 1 114 ? -17.729 -9.071 -30.099 1.00 81.50 114 GLN A O 1
ATOM 931 N N . GLY A 1 115 ? -16.597 -10.251 -28.568 1.00 79.06 115 GLY A N 1
ATOM 932 C CA . GLY A 1 115 ? -17.727 -11.085 -28.171 1.00 79.06 115 GLY A CA 1
ATOM 933 C C . GLY A 1 115 ? -18.133 -12.102 -29.233 1.00 79.06 115 GLY A C 1
ATOM 934 O O . GLY A 1 115 ? -19.275 -12.566 -29.215 1.00 79.06 115 GLY A O 1
ATOM 935 N N . VAL A 1 116 ? -17.224 -12.462 -30.148 1.00 71.00 116 VAL A N 1
ATOM 936 C CA . VAL A 1 116 ? -17.505 -13.443 -31.200 1.00 71.00 116 VAL A CA 1
ATOM 937 C C . VAL A 1 116 ? -17.730 -14.812 -30.555 1.00 71.00 116 VAL A C 1
ATOM 939 O O . VAL A 1 116 ? -16.793 -15.525 -30.199 1.00 71.00 116 VAL A O 1
ATOM 942 N N . ARG A 1 117 ? -19.001 -15.193 -30.393 1.00 58.62 117 ARG A N 1
ATOM 943 C CA . ARG A 1 117 ? -19.400 -16.580 -30.138 1.00 58.62 117 ARG A CA 1
ATOM 944 C C . ARG A 1 117 ? -19.406 -17.287 -31.482 1.00 58.62 117 ARG A C 1
ATOM 946 O O . ARG A 1 117 ? -20.372 -17.185 -32.230 1.00 58.62 117 ARG A O 1
ATOM 953 N N . TRP A 1 118 ? -18.308 -17.952 -31.811 1.00 59.59 118 TRP A N 1
ATOM 954 C CA . TRP A 1 118 ? -18.259 -18.783 -33.006 1.00 59.59 118 TRP A CA 1
ATOM 955 C C . TRP A 1 118 ? -19.249 -19.948 -32.840 1.00 59.59 118 TRP A C 1
ATOM 957 O O . TRP A 1 118 ? -19.082 -20.779 -31.947 1.00 59.59 118 TRP A O 1
ATOM 967 N N . GLN A 1 119 ? -20.313 -19.966 -33.645 1.00 55.91 119 GLN A N 1
ATOM 968 C CA . GLN A 1 119 ? -21.216 -21.109 -33.785 1.00 55.91 119 GLN A CA 1
ATOM 969 C C . GLN A 1 119 ? -20.881 -21.823 -35.096 1.00 55.91 119 GLN A C 1
ATOM 971 O O . GLN A 1 119 ? -20.830 -21.196 -36.152 1.00 55.91 119 GLN A O 1
ATOM 976 N N . VAL A 1 120 ? -20.620 -23.126 -35.015 1.00 50.31 120 VAL A N 1
ATOM 977 C CA . VAL A 1 120 ? -20.326 -23.988 -36.170 1.00 50.31 120 VAL A CA 1
ATOM 978 C C . VAL A 1 120 ? -21.638 -24.489 -36.741 1.00 50.31 120 VAL A C 1
ATOM 980 O O . VAL A 1 120 ? -22.419 -25.067 -35.988 1.00 50.31 120 VAL A O 1
ATOM 983 N N . GLY A 1 121 ? -21.845 -24.326 -38.047 1.00 57.62 121 GLY A N 1
ATOM 984 C CA . GLY A 1 121 ? -22.931 -24.986 -38.780 1.00 57.62 121 GLY A CA 1
ATOM 985 C C . GLY A 1 121 ? -24.087 -24.075 -39.189 1.00 57.62 121 GLY A C 1
ATOM 986 O O . GLY A 1 121 ? -25.203 -24.276 -38.732 1.00 57.62 121 GLY A O 1
ATOM 987 N N . ASN A 1 122 ? -23.828 -23.122 -40.086 1.00 47.34 122 ASN A N 1
ATOM 988 C CA . ASN A 1 122 ? -24.861 -22.577 -40.971 1.00 47.34 122 ASN A CA 1
ATOM 989 C C . ASN A 1 122 ? -24.365 -22.717 -42.417 1.00 47.34 122 ASN A C 1
ATOM 991 O O . ASN A 1 122 ? -23.858 -21.763 -43.003 1.00 47.34 122 ASN A O 1
ATOM 995 N N . GLU A 1 123 ? -24.480 -23.935 -42.938 1.00 51.50 123 GLU A N 1
ATOM 996 C CA . GLU A 1 123 ? -24.642 -24.233 -44.364 1.00 51.50 123 GLU A CA 1
ATOM 997 C C . GLU A 1 123 ? -25.828 -25.190 -44.501 1.00 51.50 123 GLU A C 1
ATOM 999 O O . GLU A 1 123 ? -25.937 -26.101 -43.645 1.00 51.50 123 GLU A O 1
#

pLDDT: mean 78.37, std 13.09, range [42.84, 94.31]